Protein AF-A0A328CVX3-F1 (afdb_monomer_lite)

Sequence (111 aa):
MSNLLYYYGMCGLLKECLLHRYFSKEVRGSTEIQESDIVQACRRLLDERQSINVLRFLQAIDKRPDITEGLKKLQCRTLIFVGDHSPFHSEALHFTSKLDRRYSALVEVHG

Foldseek 3Di:
DVVVVVVVVVLLVLLVVVLPQWDFDQCCADPVGDHHPVSVVSSVVSVPDDSVVSVVVVVCVVPDDDCLVVQLVDDAQDEAEDEPRTPCPVVSVVSQVSHDPVRYDYDYDYD

Structure (mmCIF, N/CA/C/O backbone):
data_AF-A0A328CVX3-F1
#
_entry.id   AF-A0A328CVX3-F1
#
loop_
_atom_site.group_PDB
_atom_site.id
_atom_site.type_symbol
_atom_site.label_atom_id
_atom_site.label_alt_id
_atom_site.label_comp_id
_atom_site.label_asym_id
_atom_site.label_entity_id
_atom_site.label_seq_id
_atom_site.pdbx_PDB_ins_code
_atom_site.Cartn_x
_atom_site.Cartn_y
_atom_site.Cartn_z
_atom_site.occupancy
_atom_site.B_iso_or_equiv
_atom_site.auth_seq_id
_atom_site.auth_comp_id
_atom_site.auth_asym_id
_atom_site.auth_atom_id
_atom_site.pdbx_PDB_model_num
ATOM 1 N N . MET A 1 1 ? 31.149 6.744 -13.751 1.00 46.31 1 MET A N 1
ATOM 2 C CA . MET A 1 1 ? 30.243 5.834 -14.492 1.00 46.31 1 MET A CA 1
ATOM 3 C C . MET A 1 1 ? 29.455 4.899 -13.574 1.00 46.31 1 MET A C 1
ATOM 5 O O . MET A 1 1 ? 28.254 4.775 -13.763 1.00 46.31 1 MET A O 1
ATOM 9 N N . SER A 1 2 ? 30.066 4.308 -12.542 1.00 56.56 2 SER A N 1
ATOM 10 C CA . SER A 1 2 ? 29.421 3.333 -11.641 1.00 56.56 2 SER A CA 1
ATOM 11 C C . SER A 1 2 ? 28.241 3.896 -10.829 1.00 56.56 2 SER A C 1
ATOM 13 O O . SER A 1 2 ? 27.197 3.260 -10.755 1.00 56.56 2 SER A O 1
ATOM 15 N N . ASN A 1 3 ? 28.353 5.122 -10.299 1.00 56.38 3 ASN A N 1
ATOM 16 C CA . ASN A 1 3 ? 27.272 5.762 -9.526 1.00 56.38 3 ASN A CA 1
ATOM 17 C C . ASN A 1 3 ? 26.037 6.102 -10.366 1.00 56.38 3 ASN A C 1
ATOM 19 O O . ASN A 1 3 ? 24.929 6.118 -9.843 1.00 56.38 3 ASN A O 1
ATOM 23 N N . LEU A 1 4 ? 26.220 6.364 -11.663 1.00 55.78 4 LEU A N 1
ATOM 24 C CA . LEU A 1 4 ? 25.121 6.694 -12.564 1.00 55.78 4 LEU A CA 1
ATOM 25 C C . LEU A 1 4 ? 24.329 5.430 -12.916 1.00 55.78 4 LEU A C 1
ATOM 27 O O . LEU A 1 4 ? 23.112 5.429 -12.816 1.00 55.78 4 LEU A O 1
ATOM 31 N N . LEU A 1 5 ? 25.022 4.334 -13.242 1.00 54.06 5 LEU A N 1
ATOM 32 C CA . LEU A 1 5 ? 24.406 3.024 -13.483 1.00 54.06 5 LEU A CA 1
ATOM 33 C C . LEU A 1 5 ? 23.743 2.461 -12.220 1.00 54.06 5 LEU A C 1
ATOM 35 O O . LEU A 1 5 ? 22.646 1.921 -12.306 1.00 54.06 5 LEU A O 1
ATOM 39 N N . TYR A 1 6 ? 24.354 2.655 -11.048 1.00 58.78 6 TYR A N 1
ATOM 40 C CA . TYR A 1 6 ? 23.730 2.344 -9.763 1.00 58.78 6 TYR A CA 1
ATOM 41 C C . TYR A 1 6 ? 22.463 3.180 -9.549 1.00 58.78 6 TYR A C 1
ATOM 43 O O . TYR A 1 6 ? 21.413 2.631 -9.246 1.00 58.78 6 TYR A O 1
ATOM 51 N N . TYR A 1 7 ? 22.514 4.492 -9.792 1.00 59.84 7 TYR A N 1
ATOM 52 C CA . TYR A 1 7 ? 21.347 5.367 -9.677 1.00 59.84 7 TYR A CA 1
ATOM 53 C C . TYR A 1 7 ? 20.227 4.993 -10.663 1.00 59.84 7 TYR A C 1
ATOM 55 O O . TYR A 1 7 ? 19.072 4.892 -10.256 1.00 59.84 7 TYR A O 1
ATOM 63 N N . TYR A 1 8 ? 20.548 4.723 -11.932 1.00 59.84 8 TYR A N 1
ATOM 64 C CA . TYR A 1 8 ? 19.581 4.282 -12.943 1.00 59.84 8 TYR A CA 1
ATOM 65 C C . TYR A 1 8 ? 19.001 2.895 -12.631 1.00 59.84 8 TYR A C 1
ATOM 67 O O . TYR A 1 8 ? 17.796 2.700 -12.775 1.00 59.84 8 TYR A O 1
ATOM 75 N N . GLY A 1 9 ? 19.816 1.962 -12.130 1.00 66.06 9 GLY A N 1
ATOM 76 C CA . GLY A 1 9 ? 19.350 0.657 -11.653 1.00 66.06 9 GLY A CA 1
ATOM 77 C C . GLY A 1 9 ? 18.413 0.784 -10.450 1.00 66.06 9 GLY A C 1
ATOM 78 O O . GLY A 1 9 ? 17.332 0.199 -10.435 1.00 66.06 9 GLY A O 1
ATOM 79 N N . MET A 1 10 ? 18.764 1.634 -9.481 1.00 71.69 10 MET A N 1
ATOM 80 C CA . MET A 1 10 ? 17.915 1.927 -8.324 1.00 71.69 10 MET A CA 1
ATOM 81 C C . MET A 1 10 ? 16.607 2.619 -8.731 1.00 71.69 10 MET A C 1
ATOM 83 O O . MET A 1 10 ? 15.571 2.342 -8.138 1.00 71.69 10 MET A O 1
ATOM 87 N N . CYS A 1 11 ? 16.608 3.468 -9.764 1.00 72.12 11 CYS A N 1
ATOM 88 C CA . CYS A 1 11 ? 15.391 4.113 -10.271 1.00 72.12 11 CYS A CA 1
ATOM 89 C C . CYS A 1 11 ? 14.335 3.105 -10.744 1.00 72.12 11 CYS A C 1
ATOM 91 O O . CYS A 1 11 ? 13.154 3.298 -10.454 1.00 72.12 11 CYS A O 1
ATOM 93 N N . GLY A 1 12 ? 14.753 2.046 -11.445 1.00 80.75 12 GLY A N 1
ATOM 94 C CA . GLY A 1 12 ? 13.857 0.962 -11.852 1.00 80.75 12 GLY A CA 1
ATOM 95 C C . GLY A 1 12 ? 13.339 0.179 -10.646 1.00 80.75 12 GLY A C 1
ATOM 96 O O . GLY A 1 12 ? 12.133 0.004 -10.490 1.00 80.75 12 GLY A O 1
ATOM 97 N N . LEU A 1 13 ? 14.240 -0.192 -9.730 1.00 85.75 13 LEU A N 1
ATOM 98 C CA . LEU A 1 13 ? 13.890 -0.954 -8.525 1.00 85.75 13 LEU A CA 1
ATOM 99 C C . LEU A 1 13 ? 12.843 -0.250 -7.651 1.00 85.75 13 LEU A C 1
ATOM 101 O O . LEU A 1 13 ? 11.934 -0.900 -7.146 1.00 85.75 13 LEU A O 1
ATOM 105 N N . LEU A 1 14 ? 12.916 1.077 -7.507 1.00 89.38 14 LEU A N 1
ATOM 106 C CA . LEU A 1 14 ? 11.933 1.839 -6.727 1.00 89.38 14 LEU A CA 1
ATOM 107 C C . LEU A 1 14 ? 10.509 1.715 -7.286 1.00 89.38 14 LEU A C 1
ATOM 109 O O . LEU A 1 14 ? 9.544 1.661 -6.525 1.00 89.38 14 LEU A O 1
ATOM 113 N N . LYS A 1 15 ? 10.361 1.669 -8.612 1.00 90.56 15 LYS A N 1
ATOM 114 C CA . LYS A 1 15 ? 9.051 1.524 -9.259 1.00 90.56 15 LYS A CA 1
ATOM 115 C C . LYS A 1 15 ? 8.535 0.093 -9.105 1.00 90.56 15 LYS A C 1
ATOM 117 O O . LYS A 1 15 ? 7.369 -0.087 -8.754 1.00 90.56 15 LYS A O 1
ATOM 122 N N . GLU A 1 16 ? 9.417 -0.902 -9.218 1.00 92.12 16 GLU A N 1
ATOM 123 C CA . GLU A 1 16 ? 9.078 -2.300 -8.917 1.00 92.12 16 GLU A CA 1
ATOM 124 C C . GLU A 1 16 ? 8.606 -2.490 -7.473 1.00 92.12 16 GLU A C 1
ATOM 126 O O . GLU A 1 16 ? 7.658 -3.239 -7.243 1.00 92.12 16 GLU A O 1
ATOM 131 N N . CYS A 1 17 ? 9.187 -1.784 -6.495 1.00 93.31 17 CYS A N 1
ATOM 132 C CA . CYS A 1 17 ? 8.725 -1.848 -5.105 1.00 93.31 17 CYS A CA 1
ATOM 133 C C . CYS A 1 17 ? 7.241 -1.473 -4.965 1.00 93.31 17 CYS A C 1
ATOM 135 O O . CYS A 1 17 ? 6.522 -2.103 -4.190 1.00 93.31 17 CYS A O 1
ATOM 137 N N . LEU A 1 18 ? 6.761 -0.480 -5.723 1.00 94.69 18 LEU A N 1
ATOM 138 C CA . LEU A 1 18 ? 5.345 -0.109 -5.718 1.00 94.69 18 LEU A CA 1
ATOM 139 C C . LEU A 1 18 ? 4.480 -1.185 -6.381 1.00 94.69 18 LEU A C 1
ATOM 141 O O . LEU A 1 18 ? 3.439 -1.535 -5.828 1.00 94.69 18 LEU A O 1
ATOM 145 N N . LEU A 1 19 ? 4.912 -1.755 -7.509 1.00 95.25 19 LEU A N 1
ATOM 146 C CA . LEU A 1 19 ? 4.174 -2.847 -8.152 1.00 95.25 19 LEU A CA 1
ATOM 147 C C . LEU A 1 19 ? 4.068 -4.063 -7.222 1.00 95.25 19 LEU A C 1
ATOM 149 O O . LEU A 1 19 ? 2.973 -4.577 -7.008 1.00 95.25 19 LEU A O 1
ATOM 153 N N . HIS A 1 20 ? 5.176 -4.463 -6.594 1.00 93.56 20 HIS A N 1
ATOM 154 C CA . HIS A 1 20 ? 5.211 -5.535 -5.596 1.00 93.56 20 HIS A CA 1
ATOM 155 C C . HIS A 1 20 ? 4.309 -5.268 -4.389 1.00 93.56 20 HIS A C 1
ATOM 157 O O . HIS A 1 20 ? 3.748 -6.208 -3.830 1.00 93.56 20 HIS A O 1
ATOM 163 N N . ARG A 1 21 ? 4.186 -4.004 -3.975 1.00 94.75 21 ARG A N 1
ATOM 164 C CA . ARG A 1 21 ? 3.347 -3.607 -2.844 1.00 94.75 21 ARG A CA 1
ATOM 165 C C . ARG A 1 21 ? 1.854 -3.739 -3.153 1.00 94.75 21 ARG A C 1
ATOM 167 O O . ARG A 1 21 ? 1.110 -4.145 -2.270 1.00 94.75 21 ARG A O 1
ATOM 174 N N . TYR A 1 22 ? 1.413 -3.360 -4.353 1.00 95.25 22 TYR A N 1
ATOM 175 C CA . TYR A 1 22 ? -0.019 -3.272 -4.678 1.00 95.25 22 TYR A CA 1
ATOM 176 C C . TYR A 1 22 ? -0.584 -4.493 -5.403 1.00 95.25 22 TYR A C 1
ATOM 178 O O . TYR A 1 22 ? -1.780 -4.749 -5.289 1.00 95.25 22 TYR A O 1
ATOM 186 N N . PHE A 1 23 ? 0.248 -5.254 -6.112 1.00 94.81 23 PHE A N 1
ATOM 187 C CA . PHE A 1 23 ? -0.207 -6.383 -6.914 1.00 94.81 23 PHE A CA 1
ATOM 188 C C . PHE A 1 23 ? 0.319 -7.710 -6.376 1.00 94.81 23 PHE A C 1
ATOM 190 O O . PHE A 1 23 ? 1.490 -7.849 -6.004 1.00 94.81 23 PHE A O 1
ATOM 197 N N . SER A 1 24 ? -0.557 -8.711 -6.373 1.00 92.38 24 SER A N 1
ATOM 198 C CA . SER A 1 24 ? -0.213 -10.077 -6.000 1.00 92.38 24 SER A CA 1
ATOM 199 C C . SER A 1 24 ? 0.771 -10.694 -7.001 1.00 92.38 24 SER A C 1
ATOM 201 O O . SER A 1 24 ? 1.046 -10.131 -8.067 1.00 92.38 24 SER A O 1
ATOM 203 N N . LYS A 1 25 ? 1.357 -11.842 -6.656 1.00 89.94 25 LYS A N 1
ATOM 204 C CA . LYS A 1 25 ? 2.337 -12.499 -7.533 1.00 89.94 25 LYS A CA 1
ATOM 205 C C . LYS A 1 25 ? 1.678 -12.996 -8.823 1.00 89.94 25 LYS A C 1
ATOM 207 O O . LYS A 1 25 ? 2.288 -12.931 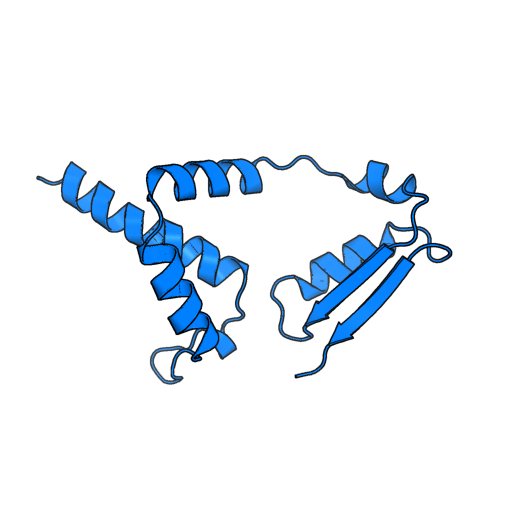-9.882 1.00 89.94 25 LYS A O 1
ATOM 212 N N . GLU A 1 26 ? 0.434 -13.439 -8.723 1.00 88.06 26 GLU A N 1
ATOM 213 C CA . GLU A 1 26 ? -0.367 -13.984 -9.818 1.00 88.06 26 GLU A CA 1
ATOM 214 C C . GLU A 1 26 ? -0.619 -12.916 -10.887 1.00 88.06 26 GLU A C 1
ATOM 216 O O . GLU A 1 26 ? -0.465 -13.172 -12.076 1.00 88.06 26 GLU A O 1
ATOM 221 N N . VAL A 1 27 ? -0.926 -11.688 -10.458 1.00 90.50 27 VAL A N 1
ATOM 222 C CA . VAL A 1 27 ? -1.286 -10.577 -11.351 1.00 90.50 27 VAL A CA 1
ATOM 223 C C . VAL A 1 27 ? -0.047 -9.898 -11.959 1.00 90.50 27 VAL A C 1
ATOM 225 O O . VAL A 1 27 ? -0.112 -9.360 -13.070 1.00 90.50 2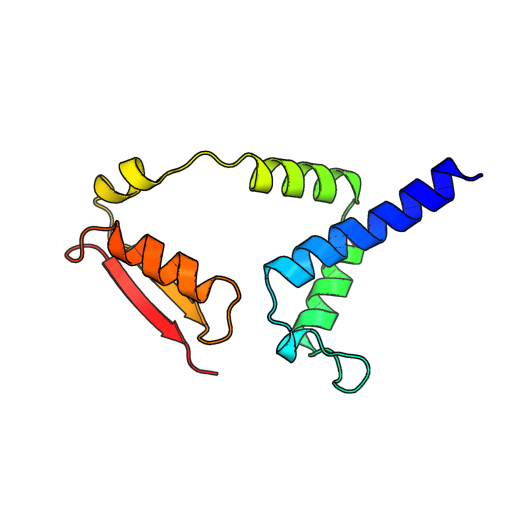7 VAL A O 1
ATOM 228 N N . ARG A 1 28 ? 1.098 -9.939 -11.262 1.00 91.75 28 ARG A N 1
ATOM 229 C CA . ARG A 1 28 ? 2.394 -9.430 -11.758 1.00 91.75 28 ARG A CA 1
ATOM 230 C C . ARG A 1 28 ? 3.086 -10.359 -12.752 1.00 91.75 28 ARG A C 1
ATOM 232 O O . ARG A 1 28 ? 4.019 -9.930 -13.421 1.00 91.75 28 ARG A O 1
ATOM 239 N N . GLY A 1 29 ? 2.632 -11.603 -12.861 1.00 85.88 29 GLY A N 1
ATOM 240 C CA . GLY A 1 29 ? 3.255 -12.598 -13.720 1.00 85.88 29 GLY A CA 1
ATOM 241 C C . GLY A 1 29 ? 4.570 -13.158 -13.164 1.00 85.88 29 GLY A C 1
ATOM 242 O O . GLY A 1 29 ? 5.056 -12.803 -12.087 1.00 85.88 29 GLY A O 1
ATOM 243 N N . SER A 1 30 ? 5.137 -14.098 -13.909 1.00 81.62 30 SER A N 1
ATOM 244 C CA . SER A 1 30 ? 6.397 -14.789 -13.635 1.00 81.62 30 SER A CA 1
ATOM 245 C C . SER A 1 30 ? 7.110 -15.084 -14.962 1.00 81.62 30 SER A C 1
ATOM 247 O O . SER A 1 30 ? 6.674 -14.644 -16.019 1.00 81.62 30 SER A O 1
ATOM 249 N N . THR A 1 31 ? 8.200 -15.853 -14.948 1.00 78.25 31 THR A N 1
ATOM 250 C CA . THR A 1 31 ? 8.821 -16.344 -16.193 1.00 78.25 31 THR A CA 1
ATOM 251 C C . THR A 1 31 ? 7.872 -17.187 -17.050 1.00 78.25 31 THR A C 1
ATOM 253 O O . THR A 1 31 ? 8.082 -17.298 -18.252 1.00 78.25 31 THR A O 1
ATOM 256 N N . GLU A 1 32 ? 6.842 -17.772 -16.438 1.00 81.69 32 GLU A N 1
ATOM 257 C CA . GLU A 1 32 ? 5.873 -18.664 -17.086 1.00 81.69 32 GLU A CA 1
ATOM 258 C C . GLU A 1 32 ? 4.499 -18.001 -17.275 1.00 81.69 32 GLU A C 1
ATOM 260 O O . GLU A 1 32 ? 3.736 -18.402 -18.150 1.00 81.69 32 GLU A O 1
ATOM 265 N N . ILE A 1 33 ? 4.178 -16.985 -16.467 1.00 82.06 33 ILE A N 1
ATOM 266 C CA . ILE A 1 33 ? 2.869 -16.322 -16.437 1.00 82.06 33 ILE A CA 1
ATOM 267 C C . ILE A 1 33 ? 3.024 -14.891 -16.937 1.00 82.06 33 ILE A C 1
ATOM 269 O O . ILE A 1 33 ? 3.818 -14.123 -16.400 1.00 82.06 33 ILE A O 1
ATOM 273 N N . GLN A 1 34 ? 2.238 -14.507 -17.939 1.00 88.81 34 GLN A N 1
ATOM 274 C CA . GLN A 1 34 ? 2.269 -13.147 -18.465 1.00 88.81 34 GLN A CA 1
ATOM 275 C C . GLN A 1 34 ? 1.796 -12.130 -17.412 1.00 88.81 34 GLN A C 1
ATOM 277 O O . GLN A 1 34 ? 0.802 -12.353 -16.722 1.00 88.81 34 GLN A O 1
ATOM 282 N N . GLU A 1 35 ? 2.501 -11.000 -17.302 1.00 91.62 35 GLU A N 1
ATOM 283 C CA . GLU A 1 35 ? 2.067 -9.858 -16.489 1.00 91.62 35 GLU A CA 1
ATOM 284 C C . GLU A 1 35 ? 0.727 -9.328 -17.022 1.00 91.62 35 GLU A C 1
ATOM 286 O O . GLU A 1 35 ? 0.588 -9.092 -18.224 1.00 91.62 35 GLU A O 1
ATOM 291 N N . SER A 1 36 ? -0.250 -9.131 -16.136 1.00 93.88 36 SER A N 1
ATOM 292 C CA . SER A 1 36 ? -1.584 -8.651 -16.517 1.00 93.88 36 SER A CA 1
ATOM 293 C C . SER A 1 36 ? -1.576 -7.230 -17.096 1.00 93.88 36 SER A C 1
ATOM 295 O O . SER A 1 36 ? -0.742 -6.392 -16.738 1.00 93.88 36 SER A O 1
ATOM 297 N N . ASP A 1 37 ? -2.574 -6.919 -17.928 1.00 95.50 37 ASP A N 1
ATOM 298 C CA . ASP A 1 37 ? -2.707 -5.613 -18.589 1.00 95.50 37 ASP A CA 1
ATOM 299 C C . ASP A 1 37 ? -2.743 -4.438 -17.602 1.00 95.50 37 ASP A C 1
ATOM 301 O O . ASP A 1 37 ? -2.178 -3.375 -17.870 1.00 95.50 37 ASP A O 1
ATOM 305 N N . ILE A 1 38 ? -3.363 -4.626 -16.430 1.00 94.25 38 ILE A N 1
ATOM 306 C CA . ILE A 1 38 ? -3.437 -3.585 -15.399 1.00 94.25 38 ILE A CA 1
ATOM 307 C C . ILE A 1 38 ? -2.060 -3.280 -14.798 1.00 94.25 38 ILE A C 1
ATOM 309 O O . ILE A 1 38 ? -1.719 -2.110 -14.617 1.00 94.25 38 ILE A O 1
ATOM 313 N N . VAL A 1 39 ? -1.235 -4.302 -14.549 1.00 95.44 39 VAL A N 1
ATOM 314 C CA . VAL A 1 39 ? 0.125 -4.106 -14.024 1.00 95.44 39 VAL A CA 1
ATOM 315 C C . VAL A 1 39 ? 0.997 -3.450 -15.085 1.00 95.44 39 VAL A C 1
ATOM 317 O O . VAL A 1 39 ? 1.683 -2.474 -14.777 1.00 95.44 39 VAL A O 1
ATOM 320 N N . GLN A 1 40 ? 0.892 -3.886 -16.342 1.00 95.12 40 GLN A N 1
ATOM 321 C CA . GLN A 1 40 ? 1.603 -3.257 -17.455 1.00 95.12 40 GLN A CA 1
ATOM 322 C C . GLN A 1 40 ? 1.217 -1.779 -17.631 1.00 95.12 40 GLN A C 1
ATOM 324 O O . GLN A 1 40 ? 2.072 -0.940 -17.927 1.00 95.12 40 GLN A O 1
ATOM 329 N N . ALA A 1 41 ? -0.063 -1.433 -17.460 1.00 96.81 41 ALA A N 1
ATOM 330 C CA . ALA A 1 41 ? -0.527 -0.049 -17.515 1.00 96.81 41 ALA A CA 1
ATOM 331 C C . ALA A 1 41 ? 0.029 0.779 -16.344 1.00 96.81 41 ALA A C 1
ATOM 333 O O . ALA A 1 41 ? 0.548 1.878 -16.549 1.00 96.81 41 ALA A O 1
ATOM 334 N N . CYS A 1 42 ? -0.000 0.241 -15.121 1.00 96.38 42 CYS A N 1
ATOM 335 C CA . CYS A 1 42 ? 0.576 0.900 -13.948 1.00 96.38 42 CYS A CA 1
ATOM 336 C C . CYS A 1 42 ? 2.094 1.086 -14.058 1.00 96.38 42 CYS A C 1
ATOM 338 O O . CYS A 1 42 ? 2.604 2.137 -13.672 1.00 96.38 42 CYS A O 1
ATOM 340 N N . ARG A 1 43 ? 2.812 0.110 -14.622 1.00 94.94 43 ARG A N 1
ATOM 341 C CA . ARG A 1 43 ? 4.249 0.194 -14.909 1.00 94.94 43 ARG A CA 1
ATOM 342 C C . ARG A 1 43 ? 4.553 1.384 -15.821 1.00 94.94 43 ARG A C 1
ATOM 344 O O . ARG A 1 43 ? 5.339 2.248 -15.439 1.00 94.94 43 ARG A O 1
ATOM 351 N N . ARG A 1 44 ? 3.836 1.511 -16.945 1.00 95.31 44 ARG A N 1
ATOM 352 C CA . ARG A 1 44 ? 3.960 2.663 -17.861 1.00 95.31 44 ARG A CA 1
ATOM 353 C C . ARG A 1 44 ? 3.697 3.998 -17.156 1.00 95.31 44 ARG A C 1
ATOM 355 O O . ARG A 1 44 ? 4.461 4.942 -17.326 1.00 95.31 44 ARG A O 1
ATOM 362 N N . LEU A 1 45 ? 2.674 4.066 -16.300 1.00 95.75 45 LEU A N 1
ATOM 363 C CA . LEU A 1 45 ? 2.383 5.273 -15.514 1.00 95.75 45 LEU A CA 1
ATOM 364 C C . LEU A 1 45 ? 3.496 5.619 -14.515 1.00 95.75 45 LEU A C 1
ATOM 366 O O . LEU A 1 45 ? 3.777 6.797 -14.298 1.00 95.75 45 LEU A O 1
ATOM 370 N N . LEU A 1 46 ? 4.121 4.620 -13.885 1.00 93.94 46 LEU A N 1
ATOM 371 C CA . LEU A 1 46 ? 5.264 4.823 -12.992 1.00 93.94 46 LEU A CA 1
ATOM 372 C C . LEU A 1 46 ? 6.512 5.258 -13.766 1.00 93.94 46 LEU A C 1
ATOM 374 O O . LEU A 1 46 ? 7.310 6.043 -13.242 1.00 93.94 46 LEU A O 1
ATOM 378 N N . ASP A 1 47 ? 6.679 4.807 -15.008 1.00 92.25 47 ASP A N 1
ATOM 379 C CA . ASP A 1 47 ? 7.795 5.200 -15.867 1.00 92.25 47 ASP A CA 1
ATOM 380 C C . ASP A 1 47 ? 7.822 6.706 -16.148 1.00 92.25 47 ASP A C 1
ATOM 382 O O . ASP A 1 47 ? 8.893 7.310 -16.092 1.00 92.25 47 ASP A O 1
ATOM 386 N N . GLU A 1 48 ? 6.655 7.341 -16.250 1.00 94.44 48 GLU A N 1
ATOM 387 C CA . GLU A 1 48 ? 6.507 8.798 -16.374 1.00 94.44 48 GLU A CA 1
ATOM 388 C C . GLU A 1 48 ? 6.851 9.583 -15.092 1.00 94.44 48 GLU A C 1
ATOM 390 O O . GLU A 1 48 ? 6.970 10.812 -15.118 1.00 94.44 48 GLU A O 1
ATOM 395 N N . ARG A 1 49 ? 6.965 8.922 -13.931 1.00 93.38 49 ARG A N 1
ATOM 396 C CA . ARG A 1 49 ? 7.217 9.597 -12.648 1.00 93.38 49 ARG A CA 1
ATOM 397 C C . ARG A 1 49 ? 8.710 9.795 -12.397 1.00 93.38 49 ARG A C 1
ATOM 399 O O . ARG A 1 49 ? 9.538 8.915 -12.635 1.00 93.38 49 ARG A O 1
ATOM 406 N N . GLN A 1 50 ? 9.041 10.951 -11.818 1.00 91.44 50 GLN A N 1
ATOM 407 C CA . GLN A 1 50 ? 10.393 11.279 -11.366 1.00 91.44 50 GLN A CA 1
ATOM 408 C C . GLN A 1 50 ? 10.811 10.360 -10.209 1.00 91.44 50 GLN A C 1
ATOM 410 O O . GLN A 1 50 ? 10.201 10.391 -9.137 1.00 91.44 50 GLN A O 1
ATOM 415 N N . SER A 1 51 ? 11.880 9.581 -10.392 1.00 89.44 51 SER A N 1
ATOM 416 C CA . SER A 1 51 ? 12.317 8.555 -9.430 1.00 89.44 51 SER A CA 1
ATOM 417 C C . SER A 1 51 ? 12.623 9.106 -8.037 1.00 89.44 51 SER A C 1
ATOM 419 O O . SER A 1 51 ? 12.351 8.444 -7.040 1.00 89.44 51 SER A O 1
ATOM 421 N N . ILE A 1 52 ? 13.127 10.342 -7.938 1.00 90.19 52 ILE A N 1
ATOM 422 C CA . ILE A 1 52 ? 13.375 10.991 -6.642 1.00 90.19 52 ILE A CA 1
ATOM 423 C C . ILE A 1 52 ? 12.084 11.208 -5.841 1.00 90.19 52 ILE A C 1
ATOM 425 O O . ILE A 1 52 ? 12.081 11.073 -4.619 1.00 90.19 52 ILE A O 1
ATOM 429 N N . ASN A 1 53 ? 10.972 11.498 -6.518 1.00 93.56 53 ASN A N 1
ATOM 430 C CA . ASN A 1 53 ? 9.676 11.665 -5.867 1.00 93.56 53 ASN A CA 1
ATOM 431 C C . ASN A 1 53 ? 9.090 10.308 -5.470 1.00 93.56 53 ASN A C 1
ATOM 433 O O . ASN A 1 53 ? 8.525 10.195 -4.387 1.00 93.56 53 ASN A O 1
ATOM 437 N N . VAL A 1 54 ? 9.298 9.271 -6.292 1.00 92.88 54 VAL A N 1
ATOM 438 C CA . VAL A 1 54 ? 8.942 7.885 -5.947 1.00 92.88 54 VAL A CA 1
ATOM 439 C C . VAL A 1 54 ? 9.700 7.426 -4.698 1.00 92.88 54 VAL A C 1
ATOM 441 O O . VAL A 1 54 ? 9.085 6.900 -3.775 1.00 92.88 54 VAL A O 1
ATOM 444 N N . LEU A 1 55 ? 11.007 7.700 -4.613 1.00 92.38 55 LEU A N 1
ATOM 445 C CA . LEU A 1 55 ? 11.814 7.400 -3.428 1.00 92.38 55 LEU A CA 1
ATOM 446 C C . LEU A 1 55 ? 11.268 8.098 -2.178 1.00 92.38 55 LEU A C 1
ATOM 448 O O . LEU A 1 55 ? 11.061 7.452 -1.156 1.00 92.38 55 LEU A O 1
ATOM 452 N N . ARG A 1 56 ? 11.024 9.412 -2.256 1.00 94.00 56 ARG A N 1
ATOM 453 C CA . ARG A 1 56 ? 10.480 10.191 -1.129 1.00 94.00 56 ARG A CA 1
ATOM 454 C C . ARG A 1 56 ? 9.117 9.664 -0.684 1.00 94.00 56 ARG A C 1
ATOM 456 O O . ARG A 1 56 ? 8.852 9.595 0.512 1.00 94.00 56 ARG A O 1
ATOM 463 N N . PHE A 1 57 ? 8.274 9.273 -1.636 1.00 95.00 57 PHE A N 1
ATOM 464 C CA . PHE A 1 57 ? 6.967 8.690 -1.360 1.00 95.00 57 PHE A CA 1
ATOM 465 C C . PHE A 1 57 ? 7.078 7.335 -0.648 1.00 95.00 57 PHE A C 1
ATOM 467 O O . PHE A 1 57 ? 6.433 7.134 0.378 1.00 95.00 57 PHE A O 1
ATOM 474 N N . LEU A 1 58 ? 7.947 6.439 -1.125 1.00 94.06 58 LEU A N 1
ATOM 475 C CA . LEU A 1 58 ? 8.223 5.158 -0.463 1.00 94.06 58 LEU A CA 1
ATOM 476 C C . LEU A 1 58 ? 8.754 5.357 0.961 1.00 94.06 58 LEU A C 1
ATOM 478 O O . LEU A 1 58 ? 8.227 4.776 1.904 1.00 94.06 58 LEU A O 1
ATOM 482 N N . GLN A 1 59 ? 9.713 6.269 1.141 1.00 94.38 59 GLN A N 1
ATOM 483 C CA . GLN A 1 59 ? 10.241 6.612 2.464 1.00 94.38 59 GLN A CA 1
ATOM 484 C C . GLN A 1 59 ? 9.159 7.133 3.420 1.00 94.38 59 GLN A C 1
ATOM 486 O O . GLN A 1 59 ? 9.243 6.886 4.623 1.00 94.38 59 GLN A O 1
ATOM 491 N N . ALA A 1 60 ? 8.161 7.863 2.916 1.00 96.25 60 ALA A N 1
ATOM 492 C CA . ALA A 1 60 ? 7.037 8.329 3.723 1.00 96.25 60 ALA A CA 1
ATOM 493 C C . ALA A 1 60 ? 6.103 7.174 4.125 1.00 96.25 60 ALA A C 1
ATOM 495 O O . ALA A 1 60 ? 5.674 7.118 5.276 1.00 96.25 60 ALA A O 1
ATOM 496 N N . ILE A 1 61 ? 5.833 6.231 3.214 1.00 95.19 61 ILE A N 1
ATOM 497 C CA . ILE A 1 61 ? 5.040 5.024 3.504 1.00 95.19 61 ILE A CA 1
ATOM 498 C C . ILE A 1 61 ? 5.717 4.163 4.574 1.00 95.19 61 ILE A C 1
ATOM 500 O O . ILE A 1 61 ? 5.036 3.665 5.474 1.00 95.19 61 ILE A O 1
ATOM 504 N N . ASP A 1 62 ? 7.034 3.983 4.486 1.00 93.00 62 ASP A N 1
ATOM 505 C CA . ASP A 1 62 ? 7.788 3.111 5.394 1.00 93.00 62 ASP A CA 1
ATOM 506 C C . ASP A 1 62 ? 7.911 3.693 6.806 1.00 93.00 62 ASP A C 1
ATOM 508 O O . ASP A 1 62 ? 8.017 2.953 7.780 1.00 93.00 62 ASP A O 1
ATOM 512 N N . LYS A 1 63 ? 7.849 5.021 6.935 1.00 95.69 63 LYS A N 1
ATOM 513 C CA . LYS A 1 63 ? 7.921 5.729 8.222 1.00 95.69 63 LYS A CA 1
ATOM 514 C C . LYS A 1 63 ? 6.552 6.022 8.838 1.00 95.69 63 LYS A C 1
ATOM 516 O O . LYS A 1 63 ? 6.471 6.815 9.777 1.00 95.69 63 LYS A O 1
ATOM 521 N N . ARG A 1 64 ? 5.471 5.437 8.309 1.00 95.06 64 ARG A N 1
ATOM 522 C CA . ARG A 1 64 ? 4.115 5.693 8.812 1.00 95.06 64 ARG A CA 1
ATOM 523 C C . ARG A 1 64 ? 3.992 5.279 10.289 1.00 95.06 64 ARG A C 1
ATOM 525 O O . ARG A 1 64 ? 4.402 4.168 10.630 1.00 95.06 64 ARG A O 1
ATOM 532 N N . PRO A 1 65 ? 3.443 6.138 11.168 1.00 96.06 65 PRO A N 1
ATOM 533 C CA . PRO A 1 65 ? 3.191 5.759 12.551 1.00 96.06 65 PRO A CA 1
ATOM 534 C C . PRO A 1 65 ? 2.039 4.753 12.629 1.00 96.06 65 PRO A C 1
ATOM 536 O O . PRO A 1 65 ? 1.182 4.697 11.744 1.00 96.06 65 PRO A O 1
ATOM 539 N N . ASP A 1 66 ? 1.997 3.985 13.715 1.00 95.19 66 ASP A N 1
ATOM 540 C CA . ASP A 1 66 ? 0.841 3.148 14.018 1.00 95.19 66 ASP A CA 1
ATOM 541 C C . ASP A 1 66 ? -0.378 4.028 14.339 1.00 95.19 66 ASP A C 1
ATOM 543 O O . ASP A 1 66 ? -0.318 4.935 15.171 1.00 95.19 66 ASP A O 1
ATOM 547 N N . ILE A 1 67 ? -1.494 3.751 13.665 1.00 94.56 67 ILE A N 1
ATOM 548 C CA . ILE A 1 67 ? -2.764 4.469 13.815 1.00 94.56 67 ILE A CA 1
ATOM 549 C C . ILE A 1 67 ? -3.817 3.664 14.587 1.00 94.56 67 ILE A C 1
ATOM 551 O O . ILE A 1 67 ? -4.946 4.131 14.729 1.00 94.56 67 ILE A O 1
ATOM 555 N N . THR A 1 68 ? -3.479 2.479 15.106 1.00 93.88 68 THR A N 1
ATOM 556 C CA . THR A 1 68 ? -4.418 1.534 15.738 1.00 93.88 68 THR A CA 1
ATOM 557 C C . THR A 1 68 ? -5.299 2.181 16.813 1.00 93.88 68 THR A C 1
ATOM 559 O O . THR A 1 68 ? -6.514 1.983 16.820 1.00 93.88 68 THR A O 1
ATOM 562 N N . GLU A 1 69 ? -4.728 3.010 17.691 1.00 94.88 69 GLU A N 1
ATOM 563 C CA . GLU A 1 69 ? -5.499 3.713 18.730 1.00 94.88 69 GLU A CA 1
ATOM 564 C C . GLU A 1 69 ? -6.394 4.829 18.175 1.00 94.88 69 GLU A C 1
ATOM 566 O O . GLU A 1 69 ? -7.440 5.133 18.749 1.00 94.88 69 GLU A O 1
ATOM 571 N N . GLY A 1 70 ? -6.009 5.433 17.049 1.00 94.06 70 GLY A N 1
ATOM 572 C CA . GLY A 1 70 ? -6.840 6.399 16.334 1.00 94.06 70 GLY A CA 1
ATOM 573 C C . GLY A 1 70 ? -8.063 5.737 15.702 1.00 94.06 70 GLY A C 1
ATOM 574 O O . GLY A 1 70 ? -9.163 6.278 15.787 1.00 94.06 70 GLY A O 1
ATOM 575 N N . LEU A 1 71 ? -7.897 4.532 15.150 1.00 93.25 71 LEU A N 1
ATOM 576 C CA . LEU A 1 71 ? -8.982 3.769 14.525 1.00 93.25 71 LEU A CA 1
ATOM 577 C C . LEU A 1 71 ? -10.092 3.413 15.513 1.00 93.25 71 LEU A C 1
ATOM 579 O O . LEU A 1 71 ? -11.266 3.582 15.199 1.00 93.25 71 LEU A O 1
ATOM 583 N N . LYS A 1 72 ? -9.739 3.032 16.744 1.00 93.94 72 LYS A N 1
ATOM 584 C CA . LYS A 1 72 ? -10.723 2.758 17.808 1.00 93.94 72 LYS A CA 1
ATOM 585 C C . LYS A 1 72 ? -11.599 3.967 18.151 1.00 93.94 72 LYS A C 1
ATOM 587 O O . LYS A 1 72 ? -12.699 3.803 18.671 1.00 93.94 72 LYS A O 1
ATOM 592 N N . LYS A 1 73 ? -11.103 5.183 17.899 1.00 94.75 73 LYS A N 1
ATOM 593 C CA . LYS A 1 73 ? -11.790 6.453 18.186 1.00 94.75 73 LYS A CA 1
ATOM 594 C C . LYS A 1 73 ? -12.546 7.004 16.975 1.00 94.75 73 LYS A C 1
ATOM 596 O O . LYS A 1 73 ? -13.206 8.035 17.100 1.00 94.75 73 LYS A O 1
ATOM 601 N N . LEU A 1 74 ? -12.444 6.360 15.813 1.00 94.62 74 LEU A N 1
ATOM 602 C CA . LEU A 1 74 ? -13.061 6.827 14.579 1.00 94.62 74 LEU A CA 1
ATOM 603 C C . LEU A 1 74 ? -14.584 6.627 14.633 1.00 94.62 74 LEU A C 1
ATOM 605 O O . LEU A 1 74 ? -15.067 5.512 14.801 1.00 94.62 74 LEU A O 1
ATOM 609 N N . GLN A 1 75 ? -15.342 7.718 14.484 1.00 93.81 75 GLN A N 1
ATOM 610 C CA . GLN A 1 75 ? -16.812 7.711 14.578 1.00 93.81 75 GLN A CA 1
ATOM 611 C C . GLN A 1 75 ? -17.517 7.846 13.221 1.00 93.81 75 GLN A C 1
ATOM 613 O O . GLN A 1 75 ? -18.741 7.742 13.143 1.00 93.81 75 GLN A O 1
ATOM 618 N N . CYS A 1 76 ? -16.776 8.109 12.143 1.00 95.19 76 CYS A N 1
ATOM 619 C CA . CYS A 1 76 ? -17.370 8.227 10.818 1.00 95.19 76 CYS A CA 1
ATOM 620 C C . CYS A 1 76 ? -17.700 6.849 10.229 1.00 95.19 76 CYS A C 1
ATOM 622 O O . CYS A 1 76 ? -17.009 5.855 10.473 1.00 95.19 76 CYS A O 1
ATOM 624 N N . ARG A 1 77 ? -18.761 6.802 9.413 1.00 96.38 77 ARG A N 1
ATOM 625 C CA . ARG A 1 77 ? -19.121 5.594 8.667 1.00 96.38 77 ARG A CA 1
ATOM 626 C C . ARG A 1 77 ? -18.009 5.266 7.672 1.00 96.38 77 ARG A C 1
ATOM 628 O O . ARG A 1 77 ? -17.702 6.080 6.807 1.00 96.38 77 ARG A O 1
ATOM 635 N N . THR A 1 78 ? -17.427 4.083 7.810 1.00 95.81 78 THR A N 1
ATOM 636 C CA . THR A 1 78 ? -16.237 3.638 7.088 1.00 95.81 78 THR A CA 1
ATOM 637 C C . THR A 1 78 ? -16.559 2.377 6.294 1.00 95.81 78 THR A C 1
ATOM 639 O O . THR A 1 78 ? -16.995 1.374 6.855 1.00 95.81 78 THR A O 1
ATOM 642 N N . LEU A 1 79 ? -16.325 2.419 4.984 1.00 96.38 79 LEU A N 1
ATOM 643 C CA . LEU A 1 79 ? -16.362 1.242 4.119 1.00 96.38 79 LEU A CA 1
ATOM 644 C C . LEU A 1 79 ? -14.934 0.845 3.766 1.00 96.38 79 LEU A C 1
ATOM 646 O O . LEU A 1 79 ? -14.156 1.679 3.306 1.00 96.38 79 LEU A O 1
ATOM 650 N N . ILE A 1 80 ? -14.603 -0.422 3.987 1.00 96.12 80 ILE A N 1
ATOM 651 C CA . ILE A 1 80 ? -13.290 -0.987 3.687 1.00 96.12 80 ILE A CA 1
ATOM 652 C C . ILE A 1 80 ? -13.468 -1.947 2.525 1.00 96.12 80 ILE A C 1
ATOM 654 O O . ILE A 1 80 ? -14.239 -2.894 2.629 1.00 96.12 80 ILE A O 1
ATOM 658 N N . PHE A 1 81 ? -12.743 -1.708 1.439 1.00 96.75 81 PHE A N 1
ATOM 659 C CA . PHE A 1 81 ? -12.723 -2.592 0.282 1.00 96.75 81 PHE A CA 1
ATOM 660 C C . PHE A 1 81 ? -11.387 -3.306 0.218 1.00 96.75 81 PHE A C 1
ATOM 662 O O . PHE A 1 81 ? -10.337 -2.671 0.338 1.00 96.75 81 PHE A O 1
ATOM 669 N N . VAL A 1 82 ? -11.429 -4.614 -0.001 1.00 97.12 82 VAL A N 1
ATOM 670 C CA . VAL A 1 82 ? -10.223 -5.398 -0.240 1.00 97.12 82 VAL A CA 1
ATOM 671 C C . VAL A 1 82 ? -10.521 -6.528 -1.215 1.00 97.12 82 VAL A C 1
ATOM 673 O O . VAL A 1 82 ? -11.581 -7.143 -1.151 1.00 97.12 82 VAL A O 1
ATOM 676 N N . GLY A 1 83 ? -9.603 -6.763 -2.150 1.00 94.88 83 GLY A N 1
ATOM 677 C CA . GLY A 1 83 ? -9.651 -7.950 -3.001 1.00 94.88 83 GLY A CA 1
ATOM 678 C C . GLY A 1 83 ? -9.159 -9.170 -2.229 1.00 94.88 83 GLY A C 1
ATOM 679 O O . GLY A 1 83 ? -8.211 -9.058 -1.449 1.00 94.88 83 GLY A O 1
ATOM 680 N N . ASP A 1 84 ? -9.769 -10.320 -2.473 1.00 90.88 84 ASP A N 1
ATOM 681 C CA . ASP A 1 84 ? -9.374 -11.619 -1.912 1.00 90.88 84 ASP A CA 1
ATOM 682 C C . ASP A 1 84 ? -7.902 -11.987 -2.194 1.00 90.88 84 ASP A C 1
ATOM 684 O O . ASP A 1 84 ? -7.204 -12.483 -1.313 1.00 90.88 84 ASP A O 1
ATOM 688 N N . HIS A 1 85 ? -7.388 -11.645 -3.376 1.00 91.44 85 HIS A N 1
ATOM 689 C CA . HIS A 1 85 ? -5.988 -11.859 -3.762 1.00 91.44 85 HIS A CA 1
ATOM 690 C C . HIS A 1 85 ? -5.067 -10.671 -3.426 1.00 91.44 85 HIS A C 1
ATOM 692 O O . HIS A 1 85 ? -3.899 -10.649 -3.816 1.00 91.44 85 HIS A O 1
ATOM 698 N N . SER A 1 86 ? -5.560 -9.639 -2.734 1.00 94.06 86 SER A N 1
ATOM 699 C CA . SER A 1 86 ? -4.750 -8.456 -2.437 1.00 94.06 86 SER A CA 1
ATOM 700 C C . SER A 1 86 ? -3.639 -8.770 -1.426 1.00 94.06 86 SER A C 1
ATOM 702 O O . SER A 1 86 ? -3.917 -9.373 -0.387 1.00 94.06 86 SER A O 1
ATOM 704 N N . PRO A 1 87 ? -2.412 -8.240 -1.613 1.00 95.00 87 PRO A N 1
ATOM 705 C CA . PRO A 1 87 ? -1.381 -8.264 -0.572 1.00 95.00 87 PRO A CA 1
ATOM 706 C C . PRO A 1 87 ? -1.823 -7.637 0.763 1.00 95.00 87 PRO A C 1
ATOM 708 O O . PRO A 1 87 ? -1.220 -7.908 1.798 1.00 95.00 87 PRO A O 1
ATOM 711 N N . PHE A 1 88 ? -2.872 -6.807 0.749 1.00 96.00 88 PHE A N 1
ATOM 712 C CA . PHE A 1 88 ? -3.412 -6.126 1.925 1.00 96.00 88 PHE A CA 1
ATOM 713 C C . PHE A 1 88 ? -4.594 -6.844 2.580 1.00 96.00 88 PHE A C 1
ATOM 715 O O . PHE A 1 88 ? -5.166 -6.297 3.519 1.00 96.00 88 PHE A O 1
ATOM 722 N N . HIS A 1 89 ? -4.975 -8.042 2.124 1.00 95.75 89 HIS A N 1
ATOM 723 C CA . HIS A 1 89 ? -6.127 -8.775 2.665 1.00 95.75 89 HIS A CA 1
ATOM 724 C C . HIS A 1 89 ? -6.048 -8.958 4.188 1.00 95.75 89 HIS A C 1
ATOM 726 O O . HIS A 1 89 ? -6.927 -8.502 4.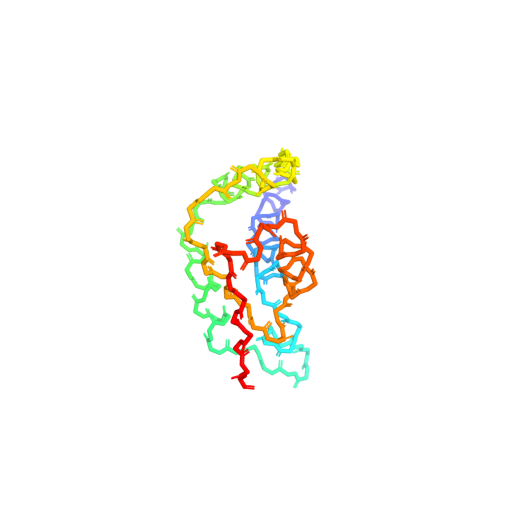923 1.00 95.75 89 HIS A O 1
ATOM 732 N N . SER A 1 90 ? -4.935 -9.497 4.687 1.00 95.88 90 SER A N 1
ATOM 733 C CA . SER A 1 90 ? -4.718 -9.696 6.126 1.00 95.88 90 SER A CA 1
ATOM 734 C C . SER A 1 90 ? -4.668 -8.380 6.914 1.00 95.88 90 SER A C 1
ATOM 736 O O . SER A 1 90 ? -5.227 -8.291 8.011 1.00 95.88 90 SER A O 1
ATOM 738 N N . GLU A 1 91 ? -4.053 -7.333 6.353 1.00 94.56 91 GLU A N 1
ATOM 739 C CA . GLU A 1 91 ? -4.020 -5.997 6.959 1.00 94.56 91 GLU A CA 1
ATOM 740 C C . GLU A 1 91 ? -5.420 -5.366 7.019 1.00 94.56 91 GLU A C 1
ATOM 742 O O . GLU A 1 91 ? -5.758 -4.747 8.027 1.00 94.56 91 GLU A O 1
ATOM 747 N N . ALA A 1 92 ? -6.262 -5.556 6.000 1.00 95.94 92 ALA A N 1
ATOM 748 C CA . ALA A 1 92 ? -7.638 -5.061 5.968 1.00 95.94 92 ALA A CA 1
ATOM 749 C C . ALA A 1 92 ? -8.524 -5.764 7.008 1.00 95.94 92 ALA A C 1
ATOM 751 O O . ALA A 1 92 ? -9.319 -5.107 7.691 1.00 95.94 92 ALA A O 1
ATOM 752 N N . LEU A 1 93 ? -8.349 -7.076 7.202 1.00 95.31 93 LEU A N 1
ATOM 753 C CA . LEU A 1 93 ? -9.004 -7.815 8.285 1.00 95.31 93 LEU A CA 1
ATOM 754 C C . LEU A 1 93 ? -8.550 -7.308 9.658 1.00 95.31 93 LEU A C 1
ATOM 756 O O . LEU A 1 93 ? -9.380 -7.036 10.532 1.00 95.31 93 LEU A O 1
ATOM 760 N N . HIS A 1 94 ? -7.240 -7.112 9.839 1.00 94.38 94 HIS A N 1
ATOM 761 C CA . HIS A 1 94 ? -6.698 -6.537 11.067 1.00 94.38 94 HIS A CA 1
ATOM 762 C C . HIS A 1 94 ? -7.263 -5.133 11.321 1.00 94.38 94 HIS A C 1
ATOM 764 O O . HIS A 1 94 ? -7.747 -4.865 12.418 1.00 94.38 94 HIS A O 1
ATOM 770 N N . PHE A 1 95 ? -7.278 -4.263 10.312 1.00 92.94 95 PHE A N 1
ATOM 771 C CA . PHE A 1 95 ? -7.826 -2.909 10.373 1.00 92.94 95 PHE A CA 1
ATOM 772 C C . PHE A 1 95 ? -9.309 -2.905 10.768 1.00 92.94 95 PHE A C 1
ATOM 774 O O . PHE A 1 95 ? -9.702 -2.204 11.701 1.00 92.94 95 PHE A O 1
ATOM 781 N N . THR A 1 96 ? -10.115 -3.766 10.139 1.00 95.12 96 THR A N 1
ATOM 782 C CA . THR A 1 96 ? -11.540 -3.943 10.464 1.00 95.12 96 THR A CA 1
ATOM 783 C C . THR A 1 96 ? -11.737 -4.376 11.916 1.00 95.12 96 THR A C 1
ATOM 785 O O . THR A 1 96 ? -12.655 -3.904 12.579 1.00 95.12 96 THR A O 1
ATOM 788 N N . SER A 1 97 ? -10.849 -5.222 12.456 1.00 94.81 97 SER A N 1
ATOM 789 C CA . SER A 1 97 ? -10.926 -5.673 13.855 1.00 94.81 97 SER A CA 1
ATOM 790 C C . SER A 1 97 ? -10.704 -4.557 14.887 1.00 94.81 97 S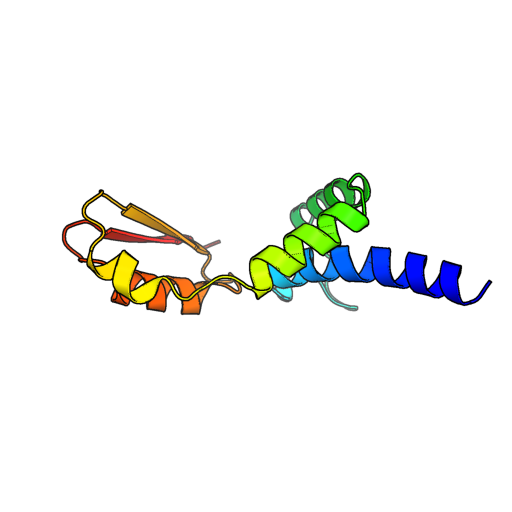ER A C 1
ATOM 792 O O . SER A 1 97 ? -11.043 -4.735 16.057 1.00 94.81 97 SER A O 1
ATOM 794 N N . LYS A 1 98 ? -10.115 -3.421 14.482 1.00 95.69 98 LYS A N 1
ATOM 795 C CA . LYS A 1 98 ? -9.846 -2.271 15.362 1.00 95.69 98 LYS A CA 1
ATOM 796 C C . LYS A 1 98 ? -10.916 -1.186 15.281 1.00 95.69 98 LYS A C 1
ATOM 798 O O . LYS A 1 98 ? -10.976 -0.354 16.184 1.00 95.69 98 LYS A O 1
ATOM 803 N N . LEU A 1 99 ? -11.734 -1.184 14.231 1.00 95.25 99 LEU A N 1
ATOM 804 C CA . LEU A 1 99 ? -12.846 -0.251 14.085 1.00 95.25 99 LEU A CA 1
ATOM 805 C C . LEU A 1 99 ? -14.078 -0.711 14.866 1.00 95.25 99 LEU A C 1
ATOM 807 O O . LEU A 1 99 ? -14.322 -1.902 15.063 1.00 95.25 99 LEU A O 1
ATOM 811 N N . ASP A 1 100 ? -14.905 0.254 15.264 1.00 93.44 100 ASP A N 1
ATOM 812 C CA . ASP A 1 100 ? -16.226 -0.037 15.812 1.00 93.44 100 ASP A CA 1
ATOM 813 C C . ASP A 1 100 ? -17.133 -0.599 14.702 1.00 93.44 100 ASP A C 1
ATOM 815 O O . ASP A 1 100 ? -17.369 0.040 13.670 1.00 93.44 100 ASP A O 1
ATOM 819 N N . ARG A 1 101 ? -17.670 -1.804 14.923 1.00 92.50 101 ARG A N 1
ATOM 820 C CA . ARG A 1 101 ? -18.546 -2.513 13.974 1.00 92.50 101 ARG A CA 1
ATOM 821 C C . ARG A 1 101 ? -19.855 -1.769 13.696 1.00 92.50 101 ARG A C 1
ATOM 823 O O . ARG A 1 101 ? -20.499 -2.041 12.692 1.00 92.50 101 ARG A O 1
ATOM 830 N N . ARG A 1 102 ? -20.260 -0.827 14.556 1.00 93.69 102 ARG A N 1
ATOM 831 C CA . ARG A 1 102 ? -21.447 0.019 14.332 1.00 93.69 102 ARG A CA 1
ATOM 832 C C . ARG A 1 102 ? -21.243 1.031 13.207 1.00 93.69 102 ARG A C 1
ATOM 834 O O . ARG A 1 102 ? -22.217 1.458 12.592 1.00 93.69 102 ARG A O 1
ATOM 841 N N . TYR A 1 103 ? -19.993 1.419 12.955 1.00 93.31 103 TYR A N 1
ATOM 842 C CA . TYR A 1 103 ? -19.633 2.429 11.960 1.00 93.31 103 TYR A CA 1
ATOM 843 C C . TYR A 1 103 ? -18.831 1.861 10.795 1.00 93.31 103 TYR A C 1
ATOM 845 O O . TYR A 1 103 ? -18.511 2.614 9.883 1.00 93.31 103 TYR A O 1
ATOM 853 N N . SER A 1 104 ? -18.502 0.571 10.790 1.00 95.94 104 SER A N 1
ATOM 854 C CA . SER A 1 104 ? -17.640 -0.019 9.769 1.00 95.94 104 SER A CA 1
ATOM 855 C C . SER A 1 104 ? -18.277 -1.216 9.074 1.00 95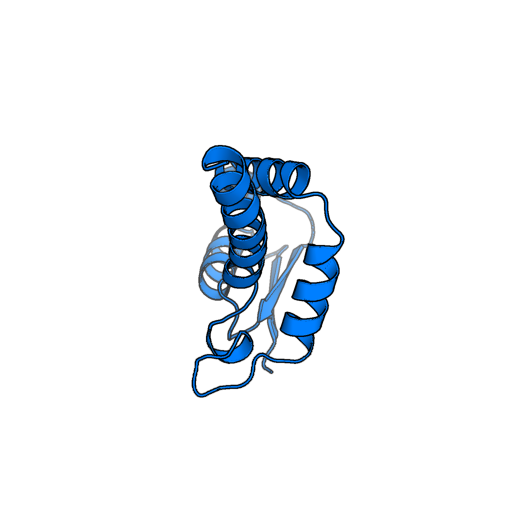.94 104 SER A C 1
ATOM 857 O O . SER A 1 104 ? -18.985 -2.010 9.690 1.00 95.94 104 SER A O 1
ATOM 859 N N . ALA A 1 105 ? -18.005 -1.344 7.778 1.00 96.44 105 ALA A N 1
ATOM 860 C CA . ALA A 1 105 ? -18.315 -2.532 6.996 1.00 96.44 105 ALA A CA 1
ATOM 861 C C . ALA A 1 105 ? -17.138 -2.874 6.074 1.00 96.44 105 ALA A C 1
ATOM 863 O O . ALA A 1 105 ? -16.526 -1.990 5.471 1.00 96.44 105 ALA A O 1
ATOM 864 N N . LEU A 1 106 ? -16.836 -4.169 5.998 1.00 96.44 106 LEU A N 1
ATOM 865 C CA . LEU A 1 106 ? -15.828 -4.742 5.115 1.00 96.44 106 LEU A CA 1
ATOM 866 C C . LEU A 1 106 ? -16.523 -5.349 3.898 1.00 96.44 106 LEU A C 1
ATOM 868 O O . LEU A 1 106 ? -17.496 -6.087 4.043 1.00 96.44 106 LEU A O 1
ATOM 872 N N . VAL A 1 107 ? -16.005 -5.039 2.717 1.00 96.75 107 VAL A N 1
ATOM 873 C CA . VAL A 1 107 ? -16.448 -5.581 1.439 1.00 96.75 107 VAL A CA 1
ATOM 874 C C . VAL A 1 107 ? -15.268 -6.302 0.804 1.00 96.75 107 VAL A C 1
ATOM 876 O O . VAL A 1 107 ? -14.312 -5.673 0.342 1.00 96.75 107 VAL A O 1
ATOM 879 N N . GLU A 1 108 ? -15.350 -7.628 0.798 1.00 96.00 108 GLU A N 1
ATOM 880 C CA . GLU A 1 108 ? -14.403 -8.487 0.096 1.00 96.00 108 GLU A CA 1
ATOM 881 C C . GLU A 1 108 ? -14.864 -8.652 -1.351 1.00 96.00 108 GLU A C 1
ATOM 883 O O . GLU A 1 108 ? -15.942 -9.186 -1.633 1.00 96.00 108 GLU A O 1
ATOM 888 N N . VAL A 1 109 ? -14.059 -8.130 -2.272 1.00 94.50 109 VAL A N 1
ATOM 889 C CA . VAL A 1 109 ? -14.324 -8.210 -3.705 1.00 94.50 109 VAL A CA 1
ATOM 890 C C . VAL A 1 109 ? -13.688 -9.490 -4.222 1.00 94.50 109 VAL A C 1
ATOM 892 O O . VAL A 1 109 ? -12.475 -9.662 -4.122 1.00 94.50 109 VAL A O 1
ATOM 895 N N . HIS A 1 110 ? -14.528 -10.365 -4.761 1.00 87.44 110 HIS A N 1
ATOM 896 C CA . HIS A 1 110 ? -14.110 -11.602 -5.407 1.00 87.44 110 HIS A CA 1
ATOM 897 C C . HIS A 1 110 ? -13.988 -11.334 -6.908 1.00 87.44 110 HIS A C 1
ATOM 899 O O . HIS A 1 110 ? -14.896 -10.729 -7.494 1.00 87.44 110 HIS A O 1
ATOM 905 N N . GLY A 1 111 ? -12.853 -11.721 -7.489 1.00 66.31 111 GLY A N 1
ATOM 906 C CA . GLY A 1 111 ? -12.503 -11.505 -8.896 1.00 66.31 111 GLY A CA 1
ATOM 907 C C . GLY A 1 111 ? -12.228 -12.801 -9.635 1.00 66.31 111 GLY A C 1
ATOM 908 O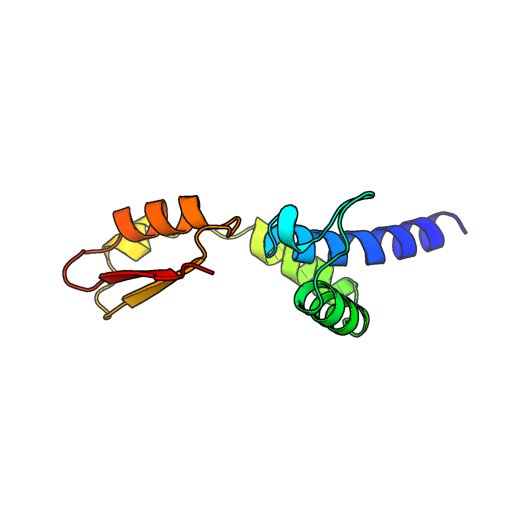 O . GLY A 1 111 ? -11.756 -13.757 -8.984 1.00 66.31 111 GLY A O 1
#

Secondary structure (DSSP, 8-state):
-HHHHHHHHHHHHHHHHHHHHHS-HHHH--SSSPPPHHHHHHHHHHHTS-HHHHHHHHHHHHTPPP-HHHHTT--S-EEEEEETT-TTHHHHHHHHHHS-TTTEEEEEE--

Radius of gyration: 17.62 Å; chains: 1; bounding box: 52×30×37 Å

InterPro domains:
  IPR004142 NDRG [PF03096] (1-110)
  IPR004142 NDRG [PTHR11034] (1-110)
  IPR029058 Alpha/Beta hydrolase fold [G3DSA:3.40.50.1820] (2-111)
  IPR029058 Alpha/Beta hydrolase fold [SSF53474] (28-90)

pLDDT: mean 89.67, std 11.05, range [46.31, 97.12]

Organism: NCBI:txid267555